Protein AF-A0A7J4DWB0-F1 (afdb_monomer_lite)

Sequence (160 aa):
MRKIEIILAVIGFSIIVLKEVSPFARELLQLANMVAGHREKSLPSTLLKEIYVRRLAEKRVEFVCLMCGNRWTVTFSMLDDRPACPRCNSRFIAPLVGVSIDAATLVKNIRSRRRSPELEKLLAMGNLVLTYGKNAVEALLVPGIGPTVAQRVLAKLSLG

pLDDT: mean 77.73, std 18.66, range [33.12, 95.81]

Structure (mmCIF, N/CA/C/O backbone):
data_AF-A0A7J4DWB0-F1
#
_entry.id   AF-A0A7J4DWB0-F1
#
loop_
_atom_site.group_PDB
_atom_site.id
_atom_site.type_symbol
_atom_site.label_atom_id
_atom_site.l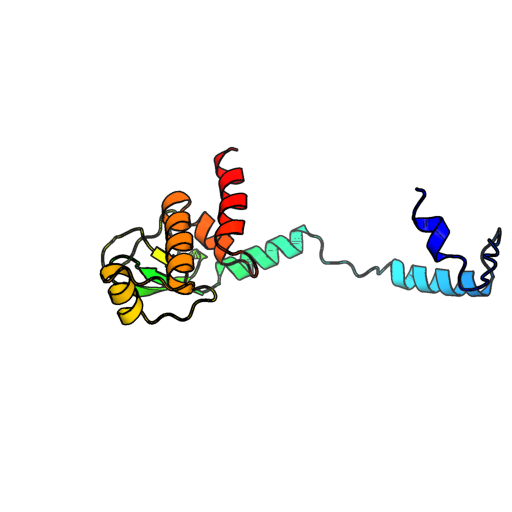abel_alt_id
_atom_site.label_comp_id
_atom_site.label_asym_id
_atom_site.label_entity_id
_atom_site.label_seq_id
_atom_site.pdbx_PDB_ins_code
_atom_site.Cartn_x
_atom_site.Cartn_y
_atom_site.Cartn_z
_atom_site.occupancy
_atom_site.B_iso_or_equiv
_atom_site.auth_seq_id
_atom_site.auth_comp_id
_atom_site.auth_asym_id
_atom_site.auth_atom_id
_atom_site.pdbx_PDB_model_num
ATOM 1 N N . MET A 1 1 ? 23.111 33.938 -19.878 1.00 44.78 1 MET A N 1
ATOM 2 C CA . MET A 1 1 ? 24.587 33.844 -19.968 1.00 44.78 1 MET A CA 1
ATOM 3 C C . MET A 1 1 ? 25.348 34.870 -19.113 1.00 44.78 1 MET A C 1
ATOM 5 O O . MET A 1 1 ? 26.484 34.597 -18.786 1.00 44.78 1 MET A O 1
ATOM 9 N N . ARG A 1 2 ? 24.748 35.980 -18.644 1.00 34.19 2 ARG A N 1
ATOM 10 C CA . ARG A 1 2 ? 25.440 37.025 -17.847 1.00 34.19 2 ARG A CA 1
ATOM 11 C C . ARG A 1 2 ? 25.756 36.718 -16.366 1.00 34.19 2 ARG A C 1
ATOM 13 O O . ARG A 1 2 ? 26.408 37.520 -15.718 1.00 34.19 2 ARG A O 1
ATOM 20 N N . LYS A 1 3 ? 25.277 35.605 -15.794 1.00 34.06 3 LYS A N 1
ATOM 21 C CA . LYS A 1 3 ? 25.473 35.298 -14.357 1.00 34.06 3 LYS A CA 1
ATOM 22 C C . LYS A 1 3 ? 26.728 34.473 -14.042 1.00 34.06 3 LYS A C 1
ATOM 24 O O . LYS A 1 3 ? 27.125 34.442 -12.886 1.00 34.06 3 LYS A O 1
ATOM 29 N N . ILE A 1 4 ? 27.339 33.815 -15.032 1.00 40.91 4 ILE A N 1
ATOM 30 C CA . ILE A 1 4 ? 28.493 32.922 -14.804 1.00 40.91 4 ILE A CA 1
ATOM 31 C C . ILE A 1 4 ? 29.812 33.710 -14.739 1.00 40.91 4 ILE A C 1
ATOM 33 O O . ILE A 1 4 ? 30.704 33.334 -13.987 1.00 40.91 4 ILE A O 1
ATOM 37 N N . GLU A 1 5 ? 29.910 34.850 -15.430 1.00 33.12 5 GLU A N 1
ATOM 38 C CA . GLU A 1 5 ? 31.124 35.686 -15.435 1.00 33.12 5 GLU A CA 1
ATOM 39 C C . GLU A 1 5 ? 31.444 36.317 -14.070 1.00 33.12 5 GLU A C 1
ATOM 41 O O . GLU A 1 5 ? 32.605 36.575 -13.777 1.00 33.12 5 GLU A O 1
ATOM 46 N N . ILE A 1 6 ? 30.449 36.518 -13.198 1.00 40.53 6 ILE A N 1
ATOM 47 C CA . ILE A 1 6 ? 30.645 37.241 -11.929 1.00 40.53 6 ILE A CA 1
ATOM 48 C C . ILE A 1 6 ? 31.347 36.372 -10.864 1.00 40.53 6 ILE A C 1
ATOM 50 O O . ILE A 1 6 ? 31.969 36.908 -9.952 1.00 40.53 6 ILE A O 1
ATOM 54 N N . ILE A 1 7 ? 31.311 35.038 -10.974 1.00 39.19 7 ILE A N 1
ATOM 55 C CA . ILE A 1 7 ? 31.856 34.145 -9.930 1.00 39.19 7 ILE A CA 1
ATOM 56 C C . ILE A 1 7 ? 33.350 33.826 -10.147 1.00 39.19 7 ILE A C 1
ATOM 58 O O . ILE A 1 7 ? 34.061 33.526 -9.192 1.00 39.19 7 ILE A O 1
ATOM 62 N N . LEU A 1 8 ? 33.869 33.951 -11.374 1.00 37.97 8 LEU A N 1
ATOM 63 C CA . LEU A 1 8 ? 35.257 33.591 -11.713 1.00 37.97 8 LEU A CA 1
ATOM 64 C C . LEU A 1 8 ? 36.311 34.651 -11.337 1.00 37.97 8 LEU A C 1
ATOM 66 O O . LEU A 1 8 ? 37.502 34.383 -11.449 1.00 37.97 8 LEU A O 1
ATOM 70 N N . ALA A 1 9 ? 35.907 35.832 -10.861 1.00 39.62 9 ALA A N 1
ATOM 71 C CA . ALA A 1 9 ? 36.827 36.937 -10.570 1.00 39.62 9 ALA A CA 1
ATOM 72 C C . ALA A 1 9 ? 37.552 36.843 -9.209 1.00 39.62 9 ALA A C 1
ATOM 74 O O . ALA A 1 9 ? 38.414 37.670 -8.928 1.00 39.62 9 ALA A O 1
ATOM 75 N N . VAL A 1 10 ? 37.217 35.873 -8.347 1.00 51.31 10 VAL A N 1
ATOM 76 C CA . VAL A 1 10 ? 37.705 35.849 -6.949 1.00 51.31 10 VAL A CA 1
ATOM 77 C C . VAL A 1 10 ? 38.989 35.026 -6.762 1.00 51.31 10 VAL A C 1
ATOM 79 O O . VAL A 1 10 ? 39.675 35.182 -5.757 1.00 51.31 10 VAL A O 1
ATOM 82 N N . ILE A 1 11 ? 39.379 34.188 -7.724 1.00 51.47 11 ILE A N 1
ATOM 83 C CA . ILE A 1 11 ? 40.608 33.388 -7.625 1.00 51.47 11 ILE A CA 1
ATOM 84 C C . ILE A 1 11 ? 41.299 33.456 -8.981 1.00 51.47 11 ILE A C 1
ATOM 86 O O . ILE A 1 11 ? 40.774 32.941 -9.962 1.00 51.47 11 ILE A O 1
ATOM 90 N N . GLY A 1 12 ? 42.445 34.137 -9.049 1.00 49.03 12 GLY A N 1
ATOM 91 C CA . GLY A 1 12 ?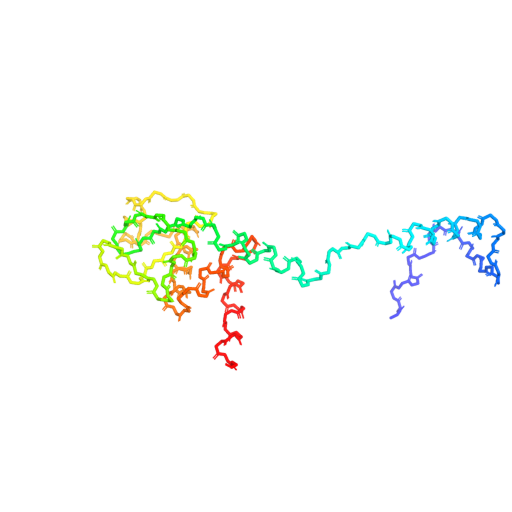 43.221 34.297 -10.277 1.00 49.03 12 GLY A CA 1
ATOM 92 C C . GLY A 1 12 ? 43.644 32.944 -10.847 1.00 49.03 12 GLY A C 1
ATOM 93 O O . GLY A 1 12 ? 44.669 32.396 -10.458 1.00 49.03 12 GLY A O 1
ATOM 94 N N . PHE A 1 13 ? 42.847 32.410 -11.767 1.00 48.28 13 PHE A N 1
ATOM 95 C CA . PHE A 1 13 ? 43.126 31.187 -12.507 1.00 48.28 13 PHE A CA 1
ATOM 96 C C . PHE A 1 13 ? 43.258 31.552 -13.983 1.00 48.28 13 PHE A C 1
ATOM 98 O O . PHE A 1 13 ? 42.292 31.994 -14.607 1.00 48.28 13 PHE A O 1
ATOM 105 N N . SER A 1 14 ? 44.447 31.368 -14.559 1.00 39.69 14 SER A N 1
ATOM 106 C CA . SER A 1 14 ? 44.592 31.365 -16.012 1.00 39.69 14 SER A CA 1
ATOM 107 C C . SER A 1 14 ? 44.322 29.947 -16.512 1.00 39.69 14 SER A C 1
ATOM 109 O O . SER A 1 14 ? 45.029 28.992 -16.194 1.00 39.69 14 SER A O 1
ATOM 111 N N . ILE A 1 15 ? 43.239 29.785 -17.268 1.00 47.62 15 ILE A N 1
ATOM 112 C CA . ILE A 1 15 ? 42.939 28.519 -17.934 1.00 47.62 15 ILE A CA 1
ATOM 113 C C . ILE A 1 15 ? 43.781 28.482 -19.207 1.00 47.62 15 ILE A C 1
ATOM 115 O O . ILE A 1 15 ? 43.498 29.192 -20.171 1.00 47.62 15 ILE A O 1
ATOM 119 N N . ILE A 1 16 ? 44.831 27.664 -19.204 1.00 49.53 16 ILE A N 1
ATOM 120 C CA . ILE A 1 16 ? 45.667 27.433 -20.382 1.00 49.53 16 ILE A CA 1
ATOM 121 C C . ILE A 1 16 ? 45.095 26.223 -21.118 1.00 49.53 16 ILE A C 1
ATOM 123 O O . ILE A 1 16 ? 45.233 25.083 -20.678 1.00 49.53 16 ILE A O 1
ATOM 127 N N . VAL A 1 17 ? 44.421 26.477 -22.238 1.00 51.56 17 VAL A N 1
ATOM 128 C CA . VAL A 1 17 ? 43.896 25.419 -23.108 1.00 51.56 17 VAL A CA 1
ATOM 129 C C . VAL A 1 17 ? 45.037 24.909 -23.985 1.00 51.56 17 VAL A C 1
ATOM 131 O O . VAL A 1 17 ? 45.494 25.597 -24.898 1.00 51.56 17 VAL A O 1
ATOM 134 N N . LEU A 1 18 ? 45.521 23.705 -23.689 1.00 51.44 18 LEU A N 1
ATOM 135 C CA . LEU A 1 18 ? 46.546 23.034 -24.486 1.00 51.44 18 LEU A CA 1
ATOM 136 C C . LEU A 1 18 ? 45.925 22.495 -25.784 1.00 51.44 18 LEU A C 1
ATOM 138 O O . LEU A 1 18 ? 44.855 21.889 -25.757 1.00 51.44 18 LEU A O 1
ATOM 142 N N . LYS A 1 19 ? 46.601 22.705 -26.922 1.00 50.16 19 LYS A N 1
ATOM 143 C CA . LYS A 1 19 ? 46.157 22.200 -28.237 1.00 50.16 19 LYS A CA 1
ATOM 144 C C . LYS A 1 19 ? 46.197 20.672 -28.336 1.00 50.16 19 LYS A C 1
ATOM 146 O O . LYS A 1 19 ? 45.425 20.104 -29.099 1.00 50.16 19 LYS A O 1
ATOM 151 N N . GLU A 1 20 ? 47.074 20.020 -27.574 1.00 53.28 20 GLU A N 1
ATOM 152 C CA . GLU A 1 20 ? 47.269 18.570 -27.594 1.00 53.28 20 GLU A CA 1
ATOM 153 C C . GLU A 1 20 ? 47.431 18.025 -26.170 1.00 53.28 20 GLU A C 1
ATOM 155 O O . GLU A 1 20 ? 47.957 18.699 -25.281 1.00 53.28 20 GLU A O 1
ATOM 160 N N . VAL A 1 21 ? 46.945 16.801 -25.947 1.00 60.81 21 VAL A N 1
ATOM 161 C CA . VAL A 1 21 ? 47.027 16.125 -24.645 1.00 60.81 21 VAL A CA 1
ATOM 162 C C . VAL A 1 21 ? 48.472 15.749 -24.326 1.00 60.81 21 VAL A C 1
ATOM 164 O O . VAL A 1 21 ? 49.190 15.233 -25.183 1.00 60.81 21 VAL A O 1
ATOM 167 N N . SER A 1 22 ? 48.907 15.990 -23.086 1.00 62.78 22 SER A N 1
ATOM 168 C CA . SER A 1 22 ? 50.271 15.654 -22.673 1.00 62.78 22 SER A CA 1
ATOM 169 C C . SER A 1 22 ? 50.508 14.138 -22.737 1.00 62.78 22 SER A C 1
ATOM 171 O O . SER A 1 22 ? 49.562 13.375 -22.532 1.00 62.78 22 SER A O 1
ATOM 173 N N . PRO A 1 23 ? 51.750 13.671 -22.965 1.00 60.59 23 PRO A N 1
ATOM 174 C CA . PRO A 1 23 ? 52.069 12.240 -22.976 1.00 60.59 23 PRO A CA 1
ATOM 175 C C . PRO A 1 23 ? 51.598 11.521 -21.702 1.00 60.59 23 PRO A C 1
ATOM 177 O O . PRO A 1 23 ? 50.997 10.458 -21.779 1.00 60.59 23 PRO A O 1
ATOM 180 N N . PHE A 1 24 ? 51.740 12.168 -20.539 1.00 67.69 24 PHE A N 1
ATOM 181 C CA . PHE A 1 24 ? 51.246 11.654 -19.258 1.00 67.69 24 PHE A CA 1
ATOM 182 C C . PHE A 1 24 ? 49.713 11.559 -19.206 1.00 67.69 24 PHE A C 1
ATOM 184 O O . PHE A 1 24 ? 49.168 10.547 -18.772 1.00 67.69 24 PHE A O 1
ATOM 191 N N . ALA A 1 25 ? 49.006 12.588 -19.691 1.00 61.03 25 ALA A N 1
ATOM 192 C CA . ALA A 1 25 ? 47.551 12.557 -19.809 1.00 61.03 25 ALA A CA 1
ATOM 193 C C . ALA A 1 25 ? 47.083 11.520 -20.839 1.00 61.03 25 ALA A C 1
ATOM 195 O O . ALA A 1 25 ? 46.004 10.964 -20.680 1.00 61.03 25 ALA A O 1
ATOM 196 N N . ARG A 1 26 ? 47.880 11.230 -21.873 1.00 64.62 26 ARG A N 1
ATOM 197 C CA . ARG A 1 26 ? 47.579 10.224 -22.898 1.00 64.62 26 ARG A CA 1
ATOM 198 C C . ARG A 1 26 ? 47.603 8.814 -22.313 1.00 64.62 26 ARG A C 1
ATOM 200 O O . ARG A 1 26 ? 46.640 8.084 -22.523 1.00 64.62 26 ARG A O 1
ATOM 207 N N . GLU A 1 27 ? 48.618 8.482 -21.518 1.00 65.56 27 GLU A N 1
ATOM 208 C CA . GLU A 1 27 ? 48.702 7.216 -20.774 1.00 65.56 27 GLU A CA 1
ATOM 209 C C . GLU A 1 27 ? 47.544 7.076 -19.770 1.00 65.56 27 GLU A C 1
ATOM 211 O O . GLU A 1 27 ? 46.861 6.052 -19.724 1.00 65.56 27 GLU A O 1
ATOM 216 N N . LEU A 1 28 ? 47.257 8.145 -19.014 1.00 65.62 28 LEU A N 1
ATOM 217 C CA . LEU A 1 28 ? 46.131 8.201 -18.074 1.00 65.62 28 LEU A CA 1
ATOM 218 C C . LEU A 1 28 ? 44.777 8.064 -18.777 1.00 65.62 28 LEU A C 1
ATOM 220 O O . LEU A 1 28 ? 43.894 7.385 -18.263 1.00 65.62 28 LEU A O 1
ATOM 224 N N . LEU A 1 29 ? 44.608 8.663 -19.958 1.00 62.97 29 LEU A N 1
ATOM 225 C CA . LEU A 1 29 ? 43.403 8.541 -20.781 1.00 62.97 29 LEU A CA 1
ATOM 226 C C . LEU A 1 29 ? 43.293 7.166 -21.445 1.00 62.97 29 LEU A C 1
ATOM 228 O O . LEU A 1 29 ? 42.182 6.689 -21.643 1.00 62.97 29 LEU A O 1
ATOM 232 N N . GLN A 1 30 ? 44.402 6.505 -21.775 1.00 59.66 30 GLN A N 1
ATOM 233 C CA . GLN A 1 30 ? 44.400 5.129 -22.280 1.00 59.66 30 GLN A CA 1
ATOM 234 C C . GLN A 1 30 ? 44.030 4.127 -21.182 1.00 59.66 30 GLN A C 1
ATOM 236 O O . GLN A 1 30 ? 43.190 3.259 -21.417 1.00 59.66 30 GLN A O 1
ATOM 241 N N . LEU A 1 31 ? 44.550 4.304 -19.964 1.00 60.28 31 LEU A N 1
ATOM 242 C CA . LEU A 1 31 ? 44.088 3.579 -18.777 1.00 60.28 31 LEU A CA 1
ATOM 243 C C . LEU A 1 31 ? 42.621 3.892 -18.483 1.00 60.28 31 LEU A C 1
ATOM 245 O O . LEU A 1 31 ? 41.828 2.980 -18.261 1.00 60.28 31 LEU A O 1
ATOM 249 N N . ALA A 1 32 ? 42.227 5.162 -18.571 1.00 58.28 32 ALA A N 1
ATOM 250 C CA . ALA A 1 32 ? 40.834 5.556 -18.458 1.00 58.28 32 ALA A CA 1
ATOM 251 C C . ALA A 1 32 ? 39.984 5.001 -19.601 1.00 58.28 32 ALA A C 1
ATOM 253 O O . ALA A 1 32 ? 38.809 4.818 -19.371 1.00 58.28 32 ALA A O 1
ATOM 254 N N . ASN A 1 33 ? 40.523 4.681 -20.782 1.00 53.28 33 ASN A N 1
ATOM 255 C CA . ASN A 1 33 ? 39.812 3.996 -21.868 1.00 53.28 33 ASN A CA 1
ATOM 256 C C . ASN A 1 33 ? 39.749 2.474 -21.659 1.00 53.28 33 ASN A C 1
ATOM 258 O O . ASN A 1 33 ? 38.751 1.867 -22.036 1.00 53.28 33 ASN A O 1
ATOM 262 N N . MET A 1 34 ? 40.734 1.853 -21.000 1.00 47.81 34 MET A N 1
ATOM 263 C CA . MET A 1 34 ? 40.613 0.480 -20.479 1.00 47.81 34 MET A CA 1
ATOM 264 C C . MET A 1 34 ? 39.532 0.398 -19.393 1.00 47.81 34 MET A C 1
ATOM 266 O O . MET A 1 34 ? 38.713 -0.520 -19.399 1.00 47.81 34 MET A O 1
ATOM 270 N N . VAL A 1 35 ? 39.478 1.398 -18.510 1.00 49.53 35 VAL A N 1
ATOM 271 C CA . VAL A 1 35 ? 38.460 1.520 -17.458 1.00 49.53 35 VAL A CA 1
ATOM 272 C C . VAL A 1 35 ? 37.128 2.040 -18.015 1.00 49.53 35 VAL A C 1
ATOM 274 O O . VAL A 1 35 ? 36.087 1.635 -17.533 1.00 49.53 35 VAL A O 1
ATOM 277 N N . ALA A 1 36 ? 37.102 2.854 -19.073 1.00 46.91 36 ALA A N 1
ATOM 278 C CA . ALA A 1 36 ? 35.877 3.372 -19.701 1.00 46.91 36 ALA A CA 1
ATOM 279 C C . ALA A 1 36 ? 35.309 2.424 -20.764 1.00 46.91 36 ALA A C 1
ATOM 281 O O . ALA A 1 36 ? 34.122 2.516 -21.076 1.00 46.91 36 ALA A O 1
ATOM 282 N N . GLY A 1 37 ? 36.101 1.475 -21.272 1.00 43.56 37 GLY A N 1
ATOM 283 C CA . GLY A 1 37 ? 35.603 0.297 -21.987 1.00 43.56 37 GLY A CA 1
ATOM 284 C C . GLY A 1 37 ? 34.793 -0.626 -21.069 1.00 43.56 37 GLY A C 1
ATOM 285 O O . GLY A 1 37 ? 33.860 -1.288 -21.518 1.00 43.56 37 GLY A O 1
ATOM 286 N N . HIS A 1 38 ? 35.085 -0.582 -19.767 1.00 43.81 38 HIS A N 1
ATOM 287 C CA . HIS A 1 38 ? 34.201 -1.002 -18.684 1.00 43.81 38 HIS A CA 1
ATOM 288 C C . HIS A 1 38 ? 33.705 0.223 -17.906 1.00 43.81 38 HIS A C 1
ATOM 290 O O . HIS A 1 38 ? 33.736 0.234 -16.676 1.00 43.81 38 HIS A O 1
ATOM 296 N N . ARG A 1 39 ? 33.184 1.257 -18.604 1.00 42.31 39 ARG A N 1
ATOM 297 C CA . ARG A 1 39 ? 32.113 2.054 -17.989 1.00 42.31 39 ARG A CA 1
ATOM 298 C C . ARG A 1 39 ? 31.167 1.009 -17.465 1.00 42.31 39 ARG A C 1
ATOM 300 O O . ARG A 1 39 ? 30.677 0.220 -18.275 1.00 42.31 39 ARG A O 1
ATOM 307 N N . GLU A 1 40 ? 31.058 0.953 -16.143 1.00 49.97 40 GLU A N 1
ATOM 308 C CA . GLU A 1 40 ? 30.194 0.058 -15.405 1.00 49.97 40 GLU A CA 1
ATOM 309 C C . GLU A 1 40 ? 28.977 -0.162 -16.284 1.00 49.97 40 GLU A C 1
ATOM 311 O O . GLU A 1 40 ? 28.255 0.797 -16.578 1.00 49.97 40 GLU A O 1
ATOM 316 N N . LYS A 1 41 ? 28.874 -1.356 -16.890 1.00 47.59 41 LYS A N 1
ATOM 317 C CA . LYS A 1 41 ? 27.712 -1.704 -17.697 1.00 47.59 41 LYS A CA 1
ATOM 318 C C . LYS A 1 41 ? 26.603 -1.748 -16.666 1.00 47.59 41 LYS A C 1
ATOM 320 O O . LYS A 1 41 ? 26.300 -2.812 -16.135 1.00 47.59 41 LYS A O 1
ATOM 325 N N . SER A 1 42 ? 26.056 -0.578 -16.328 1.00 55.00 42 SER A N 1
ATOM 326 C CA . SER A 1 42 ? 24.780 -0.432 -15.666 1.00 55.00 42 SER A CA 1
ATOM 327 C C . SER A 1 42 ? 23.911 -1.411 -16.418 1.00 55.00 42 SER A C 1
ATOM 329 O O . SER A 1 42 ? 23.833 -1.295 -17.649 1.00 55.00 42 SER A O 1
ATOM 331 N N . LEU A 1 43 ? 23.444 -2.452 -15.720 1.00 57.81 43 LEU A N 1
ATOM 332 C CA . LEU A 1 43 ? 22.771 -3.579 -16.353 1.00 57.81 43 LEU A CA 1
ATOM 333 C C . LEU A 1 43 ? 21.828 -3.023 -17.429 1.00 57.81 43 LEU A C 1
ATOM 335 O O . LEU A 1 43 ? 21.158 -2.019 -17.149 1.00 57.81 43 LEU A O 1
ATOM 339 N N . PRO A 1 44 ? 21.800 -3.601 -18.647 1.00 68.62 44 PRO A N 1
ATOM 340 C CA . PRO A 1 44 ? 20.948 -3.089 -19.711 1.00 68.62 44 PRO A CA 1
ATOM 341 C C . PRO A 1 44 ? 19.549 -2.850 -19.140 1.00 68.62 44 PRO A C 1
ATOM 343 O O . PRO A 1 44 ? 19.040 -3.671 -18.377 1.00 68.62 44 PRO A O 1
ATOM 346 N N . SER A 1 45 ? 18.965 -1.685 -19.423 1.00 67.25 45 SER A N 1
ATOM 347 C CA . SER A 1 45 ? 17.746 -1.205 -18.751 1.00 67.25 45 SER A CA 1
ATOM 348 C C . SER A 1 45 ? 16.589 -2.211 -18.811 1.00 67.25 45 SER A C 1
ATOM 350 O O . SER A 1 45 ? 15.758 -2.268 -17.905 1.00 67.25 45 SER A O 1
ATOM 352 N N . THR A 1 46 ? 16.581 -3.059 -19.838 1.00 72.31 46 THR A N 1
ATOM 353 C CA . THR A 1 46 ? 15.694 -4.215 -20.000 1.00 72.31 46 THR A CA 1
ATOM 354 C C . THR A 1 46 ? 15.861 -5.262 -18.895 1.00 72.31 46 THR A C 1
ATOM 356 O O . THR A 1 46 ? 14.869 -5.681 -18.304 1.00 72.31 46 THR A O 1
ATOM 359 N N . LEU A 1 47 ? 17.097 -5.622 -18.549 1.00 74.88 47 LEU A N 1
ATOM 360 C CA . LEU A 1 47 ? 17.418 -6.594 -17.503 1.00 74.88 47 LEU A CA 1
ATOM 361 C C . LEU A 1 47 ? 17.085 -6.052 -16.105 1.00 74.88 47 LEU A C 1
ATOM 363 O O . LEU A 1 47 ? 16.542 -6.778 -15.275 1.00 74.88 47 LEU A O 1
ATOM 367 N N . LEU A 1 48 ? 17.336 -4.761 -15.847 1.00 75.94 48 LEU A N 1
ATOM 368 C CA . LEU A 1 48 ? 16.917 -4.117 -14.591 1.00 75.94 48 LEU A CA 1
ATOM 369 C C . LEU A 1 48 ? 15.396 -4.144 -14.424 1.00 75.94 48 LEU A C 1
ATOM 371 O O . LEU A 1 48 ? 14.899 -4.450 -13.338 1.00 75.94 48 LEU A O 1
ATOM 375 N N . LYS A 1 49 ? 14.661 -3.861 -15.505 1.00 75.25 49 LYS A N 1
ATOM 376 C CA . LYS A 1 49 ? 13.199 -3.925 -15.523 1.00 75.25 49 LYS A CA 1
ATOM 377 C C . LYS A 1 49 ? 12.704 -5.343 -15.239 1.00 75.25 49 LYS A C 1
ATOM 379 O O . LYS A 1 49 ? 11.838 -5.510 -14.386 1.00 75.25 49 LYS A O 1
ATOM 384 N N . GLU A 1 50 ? 13.263 -6.357 -15.897 1.00 77.94 50 GLU A N 1
ATOM 385 C CA . GLU A 1 50 ? 12.885 -7.757 -15.663 1.00 77.94 50 GLU A CA 1
ATOM 386 C C . GLU A 1 50 ? 13.134 -8.203 -14.223 1.00 77.94 50 GLU A C 1
ATOM 388 O O . GLU A 1 50 ? 12.244 -8.777 -13.594 1.00 77.94 50 GLU A O 1
ATOM 393 N N . ILE A 1 51 ? 14.318 -7.913 -13.677 1.00 81.06 51 ILE A N 1
ATOM 394 C CA . ILE A 1 51 ? 14.650 -8.253 -12.288 1.00 81.06 51 ILE A CA 1
ATOM 395 C C . ILE A 1 51 ? 13.668 -7.569 -11.331 1.00 81.06 51 ILE A C 1
ATOM 397 O O . ILE A 1 51 ? 13.205 -8.189 -10.372 1.00 81.06 51 ILE A O 1
ATOM 401 N N . TYR A 1 52 ? 13.324 -6.307 -11.593 1.00 82.81 52 TYR A N 1
ATOM 402 C CA . TYR A 1 52 ? 12.383 -5.562 -10.765 1.00 82.81 52 TYR A CA 1
ATOM 403 C C . TYR A 1 52 ? 10.972 -6.159 -10.805 1.00 82.81 52 TYR A C 1
ATOM 405 O O . TYR A 1 52 ? 10.388 -6.403 -9.751 1.00 82.81 52 TYR A O 1
ATOM 413 N N . VAL A 1 53 ? 10.450 -6.451 -12.000 1.00 80.81 53 VAL A N 1
ATOM 414 C CA . VAL A 1 53 ? 9.118 -7.053 -12.179 1.00 80.81 53 VAL A CA 1
ATOM 415 C C . VAL A 1 53 ? 9.035 -8.407 -11.476 1.00 80.81 53 VAL A C 1
ATOM 417 O O . VAL A 1 53 ? 8.073 -8.659 -10.751 1.00 80.81 53 VAL A O 1
ATOM 420 N N . ARG A 1 54 ? 10.065 -9.254 -11.611 1.00 81.81 54 ARG A N 1
ATOM 421 C CA . ARG A 1 54 ? 10.122 -10.551 -10.916 1.00 81.81 54 ARG A CA 1
ATOM 422 C C . ARG A 1 54 ? 10.092 -10.384 -9.396 1.00 81.81 54 ARG A C 1
ATOM 424 O O . ARG A 1 54 ? 9.272 -11.004 -8.728 1.00 81.81 54 ARG A O 1
ATOM 431 N N . ARG A 1 55 ? 10.919 -9.484 -8.852 1.00 81.75 55 ARG A N 1
ATOM 432 C CA . ARG A 1 55 ? 10.938 -9.187 -7.406 1.00 81.75 55 ARG A CA 1
ATOM 433 C C . ARG A 1 55 ? 9.603 -8.642 -6.905 1.00 81.75 55 ARG A C 1
ATOM 435 O O . ARG A 1 55 ? 9.205 -8.933 -5.781 1.00 81.75 55 ARG A O 1
ATOM 442 N N . LEU A 1 56 ? 8.924 -7.833 -7.715 1.00 83.19 56 LEU A N 1
ATOM 443 C CA . LEU A 1 56 ? 7.631 -7.267 -7.353 1.00 83.19 56 LEU A CA 1
ATOM 444 C C . LEU A 1 56 ? 6.531 -8.334 -7.337 1.00 83.19 56 LEU A C 1
ATOM 446 O O . LEU A 1 56 ? 5.706 -8.326 -6.428 1.00 83.19 56 LEU A O 1
ATOM 450 N N . ALA A 1 57 ? 6.557 -9.276 -8.283 1.00 82.44 57 ALA A N 1
ATOM 451 C CA . ALA A 1 57 ? 5.601 -10.380 -8.364 1.00 82.44 57 ALA A CA 1
ATOM 452 C C . ALA A 1 57 ? 5.592 -11.257 -7.101 1.00 82.44 57 ALA A C 1
ATOM 454 O O . ALA A 1 57 ? 4.527 -11.664 -6.639 1.00 82.44 57 ALA A O 1
ATOM 455 N N . GLU A 1 58 ? 6.762 -11.502 -6.514 1.00 88.69 58 GLU A N 1
ATOM 456 C CA . GLU A 1 58 ? 6.929 -12.320 -5.303 1.00 88.69 58 GLU A CA 1
ATOM 457 C C . GLU A 1 58 ? 6.701 -11.535 -4.001 1.00 88.69 58 GLU A C 1
ATOM 459 O O . GLU A 1 58 ? 6.653 -12.111 -2.909 1.00 88.69 58 GLU A O 1
ATOM 464 N N . LYS A 1 59 ? 6.539 -10.210 -4.084 1.00 88.62 59 LYS A N 1
ATOM 465 C CA . LYS A 1 59 ? 6.395 -9.354 -2.907 1.00 88.62 59 LYS A CA 1
ATOM 466 C C . LYS A 1 59 ? 5.081 -9.655 -2.185 1.00 88.62 59 LYS A C 1
ATOM 468 O O . LYS A 1 59 ? 3.998 -9.610 -2.770 1.00 88.62 59 LYS A O 1
ATOM 473 N N . ARG A 1 60 ? 5.172 -9.910 -0.878 1.00 92.19 60 ARG A N 1
ATOM 474 C CA . ARG A 1 60 ? 4.003 -10.013 0.004 1.00 92.19 60 ARG A CA 1
ATOM 475 C C . ARG A 1 60 ? 3.523 -8.613 0.362 1.00 92.19 60 ARG A C 1
ATOM 477 O O . ARG A 1 60 ? 4.294 -7.793 0.858 1.00 92.19 60 ARG A O 1
ATOM 484 N N . VAL A 1 61 ? 2.252 -8.352 0.095 1.00 92.31 61 VAL A N 1
ATOM 485 C CA . VAL A 1 61 ? 1.600 -7.067 0.329 1.00 92.31 61 VAL A CA 1
ATOM 486 C C . VAL A 1 61 ? 0.604 -7.245 1.450 1.00 92.31 61 VAL A C 1
ATOM 488 O O . VAL A 1 61 ? -0.295 -8.082 1.364 1.00 92.31 61 VAL A O 1
ATOM 491 N N . GLU A 1 62 ? 0.769 -6.457 2.502 1.00 93.44 62 GLU A N 1
ATOM 492 C CA . GLU A 1 62 ? -0.223 -6.374 3.557 1.00 93.44 62 GLU A CA 1
ATOM 493 C C . GLU A 1 62 ? -1.280 -5.327 3.194 1.00 93.44 62 GLU A C 1
ATOM 495 O O . GLU A 1 62 ? -0.950 -4.211 2.791 1.00 93.44 62 GLU A O 1
ATOM 500 N N . PHE A 1 63 ? -2.551 -5.683 3.345 1.00 94.12 63 PHE A N 1
ATOM 501 C CA . PHE A 1 63 ? -3.691 -4.811 3.104 1.00 94.12 63 PHE A CA 1
ATOM 502 C C . PHE A 1 63 ? -4.474 -4.555 4.381 1.00 94.12 63 PHE A C 1
ATOM 504 O O . PHE A 1 63 ? -4.532 -5.394 5.281 1.00 94.12 63 PHE A O 1
ATOM 511 N N . VAL A 1 64 ? -5.161 -3.416 4.401 1.00 94.00 64 VAL A N 1
ATOM 512 C CA . VAL A 1 64 ? -6.203 -3.112 5.374 1.00 94.00 64 VAL A CA 1
ATOM 513 C C . VAL A 1 64 ? -7.494 -2.717 4.666 1.00 94.00 64 VAL A C 1
ATOM 515 O O . VAL A 1 64 ? -7.499 -1.946 3.704 1.00 94.00 64 VAL A O 1
ATOM 518 N N . CYS A 1 65 ? -8.617 -3.249 5.140 1.00 93.94 65 CYS A N 1
ATOM 519 C CA . CYS A 1 65 ? -9.934 -2.836 4.677 1.00 93.94 65 CYS A CA 1
ATOM 520 C C . CYS A 1 65 ? -10.363 -1.560 5.403 1.00 93.94 65 CYS A C 1
ATOM 522 O O . CYS A 1 65 ? -10.507 -1.559 6.626 1.00 93.94 65 CYS A O 1
ATOM 524 N N . LEU A 1 66 ? -10.658 -0.505 4.647 1.00 91.69 66 LEU A N 1
ATOM 525 C CA . LEU A 1 66 ? -11.092 0.783 5.194 1.00 91.69 66 LEU A CA 1
ATOM 526 C C . LEU A 1 66 ? -12.555 0.757 5.677 1.00 91.69 66 LEU A C 1
ATOM 528 O O . LEU A 1 66 ? -12.981 1.655 6.395 1.00 91.69 66 LEU A O 1
ATOM 532 N N . MET A 1 67 ? -13.313 -0.293 5.335 1.00 90.56 67 MET A N 1
ATOM 533 C CA . MET A 1 67 ? -14.704 -0.473 5.772 1.00 90.56 67 MET A CA 1
ATOM 534 C C . MET A 1 67 ? -14.841 -1.294 7.058 1.00 90.56 67 MET A C 1
ATOM 536 O O . MET A 1 67 ? -15.563 -0.895 7.969 1.00 90.56 67 MET A O 1
ATOM 540 N N . CYS A 1 68 ? -14.185 -2.458 7.133 1.00 90.12 68 CYS A N 1
ATOM 541 C CA . CYS A 1 68 ? -14.335 -3.390 8.260 1.00 90.12 68 CYS A CA 1
ATOM 542 C C . CYS A 1 68 ? -13.078 -3.546 9.127 1.00 90.12 68 CYS A C 1
ATOM 544 O O . CYS A 1 68 ? -13.134 -4.229 10.148 1.00 90.12 68 CYS A O 1
ATOM 546 N N . GLY A 1 69 ? -11.948 -2.952 8.730 1.00 89.88 69 GLY A N 1
ATOM 547 C CA . GLY A 1 69 ? -10.680 -3.042 9.458 1.00 89.88 69 GLY A CA 1
ATOM 548 C C . GLY A 1 69 ? -9.951 -4.376 9.326 1.00 89.88 69 GLY A C 1
ATOM 549 O O . GLY A 1 69 ? -8.959 -4.586 10.008 1.00 89.88 69 GLY A O 1
ATOM 550 N N . ASN A 1 70 ? -10.410 -5.304 8.482 1.00 92.88 70 ASN A N 1
ATOM 551 C CA . ASN A 1 70 ? -9.702 -6.570 8.299 1.00 92.88 70 ASN A CA 1
ATOM 552 C C . ASN A 1 70 ? -8.299 -6.343 7.719 1.00 92.88 70 ASN A C 1
ATOM 554 O O . ASN A 1 70 ? -8.169 -5.585 6.755 1.00 92.88 70 ASN A O 1
ATOM 558 N N . ARG A 1 71 ? -7.292 -7.038 8.258 1.00 93.38 71 ARG A N 1
ATOM 559 C CA . ARG A 1 71 ? -5.928 -7.088 7.715 1.00 93.38 71 ARG A CA 1
ATOM 560 C C . ARG A 1 71 ? -5.653 -8.461 7.132 1.00 93.38 71 ARG A C 1
ATOM 562 O O . ARG A 1 71 ? -6.078 -9.466 7.698 1.00 93.38 71 ARG A O 1
ATOM 569 N N . TRP A 1 72 ? -4.982 -8.499 5.993 1.00 94.31 72 TRP A N 1
ATOM 570 C CA . TRP A 1 72 ? -4.549 -9.748 5.377 1.00 94.31 72 TRP A CA 1
ATOM 571 C C . TRP A 1 72 ? -3.350 -9.495 4.471 1.00 94.31 72 TRP A C 1
ATOM 573 O O . TRP A 1 72 ? -3.140 -8.378 3.997 1.00 94.31 72 TRP A O 1
ATOM 583 N N . THR A 1 73 ? -2.579 -10.547 4.222 1.00 94.12 73 THR A N 1
ATOM 584 C CA . THR A 1 73 ? -1.366 -10.482 3.407 1.00 94.12 73 THR A CA 1
ATOM 585 C C . THR A 1 73 ? -1.517 -11.389 2.201 1.00 94.12 73 THR A C 1
ATOM 587 O O . THR A 1 73 ? -1.849 -12.564 2.352 1.00 94.12 73 THR A O 1
ATOM 590 N N . VAL A 1 74 ? -1.242 -10.8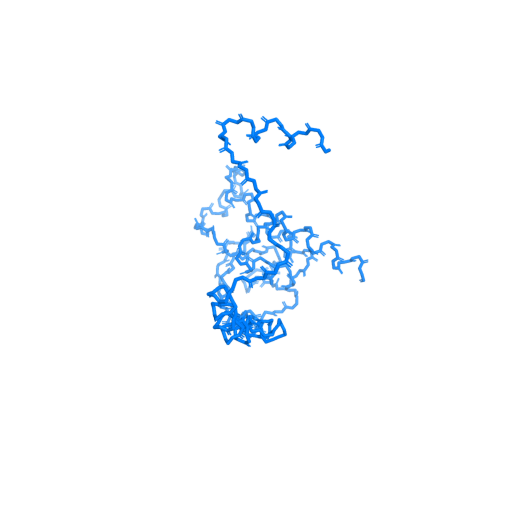60 1.011 1.00 93.94 74 VAL A N 1
ATOM 591 C CA . VAL A 1 74 ? -1.330 -11.594 -0.261 1.00 93.94 74 VAL A CA 1
ATOM 592 C C . VAL A 1 74 ? -0.057 -11.357 -1.059 1.00 93.94 74 VAL A C 1
ATOM 594 O O . VAL A 1 74 ? 0.513 -10.267 -1.027 1.00 93.94 74 VAL A O 1
ATOM 597 N N . THR A 1 75 ? 0.419 -12.379 -1.759 1.00 93.81 75 THR A N 1
ATOM 598 C CA . THR A 1 75 ? 1.508 -12.226 -2.729 1.00 93.81 75 THR A CA 1
ATOM 599 C C . THR A 1 75 ? 0.993 -11.444 -3.933 1.00 93.81 75 THR A C 1
ATOM 601 O O . THR A 1 75 ? -0.058 -11.788 -4.467 1.00 93.81 75 THR A O 1
ATOM 604 N N . PHE A 1 76 ? 1.703 -10.404 -4.375 1.00 91.12 76 PHE A N 1
ATOM 605 C CA . PHE A 1 76 ? 1.229 -9.514 -5.443 1.00 91.12 76 PHE A CA 1
ATOM 606 C C . PHE A 1 76 ? 0.823 -10.262 -6.728 1.00 91.12 76 PHE A C 1
ATOM 608 O O . PHE A 1 76 ? -0.180 -9.912 -7.353 1.00 91.12 76 PHE A O 1
ATOM 615 N N . SER A 1 77 ? 1.537 -11.333 -7.090 1.00 89.44 77 SER A N 1
ATOM 616 C CA . SER A 1 77 ? 1.194 -12.193 -8.232 1.00 89.44 77 SER A CA 1
ATOM 617 C C . SER A 1 77 ? -0.200 -12.830 -8.146 1.00 89.44 77 SER A C 1
ATOM 619 O O . SER A 1 77 ? -0.850 -12.982 -9.176 1.00 89.44 77 SER A O 1
ATOM 621 N N . MET A 1 78 ? -0.678 -13.143 -6.939 1.00 90.25 78 MET A N 1
ATOM 622 C CA . MET A 1 78 ? -1.984 -13.765 -6.673 1.00 90.25 78 MET A CA 1
ATOM 623 C C . MET A 1 78 ? -3.125 -12.747 -6.550 1.00 90.25 78 MET A C 1
ATOM 625 O O . MET A 1 78 ? -4.261 -13.126 -6.287 1.00 90.25 78 MET A O 1
ATOM 629 N N . LEU A 1 79 ? -2.830 -11.451 -6.668 1.00 92.12 79 LEU A N 1
ATOM 630 C CA . LEU A 1 79 ? -3.831 -10.405 -6.534 1.00 92.12 79 LEU A CA 1
ATOM 631 C C . LEU A 1 79 ? -4.687 -10.314 -7.804 1.00 92.12 79 LEU A C 1
ATOM 633 O O . LEU A 1 79 ? -4.142 -10.191 -8.904 1.00 92.12 79 LEU A O 1
ATOM 637 N N . ASP A 1 80 ? -6.008 -10.307 -7.641 1.00 92.38 80 ASP A N 1
ATOM 638 C CA . ASP A 1 80 ? -6.953 -10.048 -8.731 1.00 92.38 80 ASP A CA 1
ATOM 639 C C . ASP A 1 80 ? -6.817 -8.618 -9.273 1.00 92.38 80 ASP A C 1
ATOM 641 O O . ASP A 1 80 ? -6.392 -7.706 -8.558 1.00 92.38 80 ASP A O 1
ATOM 645 N N . ASP A 1 81 ? -7.262 -8.384 -10.512 1.00 91.81 81 ASP A N 1
ATOM 646 C CA . ASP A 1 81 ? -7.256 -7.049 -11.134 1.00 91.81 81 ASP A CA 1
ATOM 647 C C . ASP A 1 81 ? -8.069 -6.021 -10.337 1.00 91.81 81 ASP A C 1
ATOM 649 O O . ASP A 1 81 ? -7.735 -4.834 -10.291 1.00 91.81 81 ASP A O 1
ATOM 653 N N . ARG A 1 82 ? -9.136 -6.478 -9.674 1.00 93.00 82 ARG A N 1
ATOM 654 C CA . ARG A 1 82 ? -9.983 -5.674 -8.784 1.00 93.00 82 ARG A CA 1
ATOM 655 C C . ARG A 1 82 ? -10.052 -6.325 -7.405 1.00 93.00 82 ARG A C 1
ATOM 657 O O . ARG A 1 82 ? -11.047 -6.988 -7.103 1.00 93.00 82 ARG A O 1
ATOM 664 N N . PRO A 1 83 ? -9.024 -6.133 -6.566 1.00 93.25 83 PRO A N 1
ATOM 665 C CA . PRO A 1 83 ? -8.935 -6.821 -5.291 1.00 93.25 83 PRO A CA 1
ATOM 666 C C . PRO A 1 83 ? -10.046 -6.377 -4.334 1.00 93.25 83 PRO A C 1
ATOM 668 O O . PRO A 1 83 ? -10.432 -5.205 -4.285 1.00 93.25 83 PRO A O 1
ATOM 671 N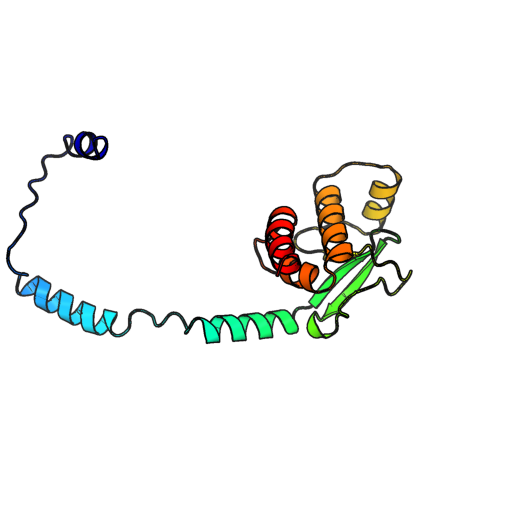 N . ALA A 1 84 ? -10.555 -7.327 -3.554 1.00 94.88 84 ALA A N 1
ATOM 672 C CA . ALA A 1 84 ? -11.606 -7.103 -2.569 1.00 94.88 84 ALA A CA 1
ATOM 673 C C . ALA A 1 84 ? -11.205 -7.665 -1.202 1.00 94.88 84 ALA A C 1
ATOM 675 O O . ALA A 1 84 ? -10.343 -8.535 -1.078 1.00 94.88 84 ALA A O 1
ATOM 676 N N . CYS A 1 85 ? -11.833 -7.149 -0.148 1.00 95.12 85 CYS A N 1
ATOM 677 C CA . CYS A 1 85 ? -11.623 -7.648 1.199 1.00 95.12 85 CYS A CA 1
ATOM 678 C C . CYS A 1 85 ? -12.192 -9.072 1.341 1.00 95.12 85 CYS A C 1
ATOM 680 O O . CYS A 1 85 ? -13.395 -9.244 1.140 1.00 95.12 85 CYS A O 1
ATOM 682 N N . PRO A 1 86 ? -11.409 -10.061 1.811 1.00 94.19 86 PRO A N 1
ATOM 683 C CA . PRO A 1 86 ? -11.886 -11.438 1.972 1.00 94.19 86 PRO A CA 1
ATOM 684 C C . PRO A 1 86 ? -12.949 -11.592 3.072 1.00 94.19 86 PRO A C 1
ATOM 686 O O . PRO A 1 86 ? -13.631 -12.606 3.132 1.00 94.19 86 PRO A O 1
ATOM 689 N N . ARG A 1 87 ? -13.101 -10.593 3.956 1.00 94.12 87 ARG A N 1
ATOM 690 C CA . ARG A 1 87 ? -14.050 -10.629 5.080 1.00 94.12 87 ARG A CA 1
ATOM 691 C C . ARG A 1 87 ? -15.409 -10.005 4.760 1.00 94.12 87 ARG A C 1
ATOM 693 O O . ARG A 1 87 ? -16.424 -10.517 5.209 1.00 94.12 87 ARG A O 1
ATOM 700 N N . CYS A 1 88 ? -15.440 -8.868 4.060 1.00 94.00 88 CYS A N 1
ATOM 701 C CA . CYS A 1 88 ? -16.680 -8.114 3.807 1.00 94.00 88 CYS A CA 1
ATOM 702 C C . CYS A 1 88 ? -16.941 -7.806 2.329 1.00 94.00 88 CYS A C 1
ATOM 704 O O . CYS A 1 88 ? -17.882 -7.080 2.018 1.00 94.00 88 CYS A O 1
ATOM 706 N N . ASN A 1 89 ? -16.087 -8.295 1.429 1.00 93.69 89 ASN A N 1
ATOM 707 C CA . ASN A 1 89 ? -16.170 -8.088 -0.016 1.00 93.69 89 ASN A CA 1
ATOM 708 C C . ASN A 1 89 ? -16.116 -6.616 -0.486 1.00 93.69 89 ASN A C 1
ATOM 710 O O . ASN A 1 89 ? -16.369 -6.310 -1.650 1.00 93.69 89 ASN A O 1
ATOM 714 N N . SER A 1 90 ? -15.762 -5.676 0.397 1.00 94.00 90 SER A N 1
ATOM 715 C CA . SER A 1 90 ? -15.538 -4.283 0.006 1.00 94.00 90 SER A CA 1
ATOM 716 C C . SER A 1 90 ? -14.247 -4.142 -0.797 1.00 94.00 90 SER A C 1
ATOM 718 O O . SER A 1 90 ? -13.216 -4.703 -0.426 1.00 94.00 90 SER A O 1
ATOM 720 N N . ARG A 1 91 ? -14.288 -3.326 -1.854 1.00 94.19 91 ARG A N 1
ATOM 721 C CA . ARG A 1 91 ? -13.116 -2.934 -2.656 1.00 94.19 91 ARG A CA 1
ATOM 722 C C . ARG A 1 91 ? -12.376 -1.722 -2.093 1.00 94.19 91 ARG A C 1
ATOM 724 O O . ARG A 1 91 ? -11.332 -1.348 -2.614 1.00 94.19 91 ARG A O 1
ATOM 731 N N . PHE A 1 92 ? -12.893 -1.105 -1.029 1.00 95.00 92 PHE A N 1
ATOM 732 C CA . PHE A 1 92 ? -12.231 0.030 -0.395 1.00 95.00 92 PHE A CA 1
ATOM 733 C C . PHE A 1 92 ? -11.147 -0.463 0.567 1.00 95.00 92 PHE A C 1
ATOM 735 O O . PHE A 1 92 ? -11.348 -0.619 1.778 1.00 95.00 92 PHE A O 1
ATOM 742 N N . ILE A 1 93 ? -10.008 -0.799 -0.027 1.00 94.94 93 ILE A N 1
ATOM 743 C CA . ILE A 1 93 ? -8.865 -1.437 0.619 1.00 94.94 93 ILE A CA 1
ATOM 744 C C . ILE A 1 93 ? -7.606 -0.633 0.298 1.00 94.94 93 ILE A C 1
ATOM 746 O O . ILE A 1 93 ? -7.492 -0.078 -0.792 1.00 94.94 93 ILE A O 1
ATOM 750 N N . ALA A 1 94 ? -6.661 -0.574 1.229 1.00 94.50 94 ALA A N 1
ATOM 751 C CA . ALA A 1 94 ? -5.397 0.129 1.036 1.00 94.50 94 ALA A CA 1
ATOM 752 C C . ALA A 1 94 ? -4.218 -0.785 1.398 1.00 94.50 94 ALA A C 1
ATOM 754 O O . ALA A 1 94 ? -4.309 -1.514 2.391 1.00 94.50 94 ALA A O 1
ATOM 755 N N . PRO A 1 95 ? -3.117 -0.769 0.626 1.00 94.00 95 PRO A N 1
ATOM 756 C CA . PRO A 1 95 ? -1.904 -1.474 1.009 1.00 94.00 95 PRO A CA 1
ATOM 757 C C . PRO A 1 95 ? -1.208 -0.726 2.160 1.00 94.00 95 PRO A C 1
ATOM 759 O O . PRO A 1 95 ? -1.093 0.498 2.136 1.00 94.00 95 PRO A O 1
ATOM 762 N N . LEU A 1 96 ? -0.729 -1.447 3.173 1.00 91.50 96 LEU A N 1
ATOM 763 C CA . LEU A 1 96 ? -0.035 -0.903 4.348 1.00 91.50 96 LEU A CA 1
ATOM 764 C C . LEU A 1 96 ? 1.458 -0.660 4.054 1.00 91.50 96 LEU A C 1
ATOM 766 O O . LEU A 1 96 ? 2.348 -1.185 4.719 1.00 91.50 96 LEU A O 1
ATOM 770 N N . VAL A 1 97 ? 1.756 0.129 3.019 1.00 84.38 97 VAL A N 1
ATOM 771 C CA . VAL A 1 97 ? 3.140 0.464 2.641 1.00 84.38 97 VAL A CA 1
ATOM 772 C C . VAL A 1 97 ? 3.576 1.731 3.371 1.00 84.38 97 VAL A C 1
ATOM 774 O O . VAL A 1 97 ? 3.051 2.810 3.111 1.00 84.38 97 VAL A O 1
ATOM 777 N N . GLY A 1 98 ? 4.551 1.611 4.278 1.00 75.25 98 GLY A N 1
ATOM 778 C CA . GLY A 1 98 ? 5.125 2.762 4.987 1.00 75.25 98 GLY A CA 1
ATOM 779 C C . GLY A 1 98 ? 4.172 3.433 5.984 1.00 75.25 98 GLY A C 1
ATOM 780 O O . GLY A 1 98 ? 4.371 4.598 6.321 1.00 75.25 98 GLY A O 1
ATOM 781 N N . VAL A 1 99 ? 3.137 2.717 6.436 1.00 79.38 99 VAL A N 1
ATOM 782 C CA . VAL A 1 99 ? 2.181 3.185 7.447 1.00 79.38 99 VAL A CA 1
ATOM 783 C C . VAL A 1 99 ? 2.006 2.107 8.509 1.00 79.38 99 VAL A C 1
ATOM 785 O O . VAL A 1 99 ? 1.648 0.975 8.193 1.00 79.38 99 VAL A O 1
ATOM 788 N N . SER A 1 100 ? 2.219 2.470 9.772 1.00 77.19 100 SER A N 1
ATOM 789 C CA . SER A 1 100 ? 1.941 1.613 10.923 1.00 77.19 100 SER A CA 1
ATOM 790 C C . SER A 1 100 ? 0.689 2.115 11.632 1.00 77.19 100 SER A C 1
ATOM 792 O O . SER A 1 100 ? 0.770 2.956 12.523 1.00 77.19 100 SER A O 1
ATOM 794 N N . ILE A 1 101 ? -0.477 1.612 11.232 1.00 78.06 101 ILE A N 1
ATOM 795 C CA . ILE A 1 101 ? -1.723 1.870 11.956 1.00 78.06 101 ILE A CA 1
ATOM 796 C C . ILE A 1 101 ? -2.319 0.552 12.426 1.00 78.06 101 ILE A C 1
ATOM 798 O O . ILE A 1 101 ? -2.341 -0.439 11.692 1.00 78.06 101 ILE A O 1
ATOM 802 N N . ASP A 1 102 ? -2.806 0.536 13.660 1.00 82.25 102 ASP A N 1
ATOM 803 C CA . ASP A 1 102 ? -3.584 -0.591 14.139 1.00 82.25 102 ASP A CA 1
ATOM 804 C C . ASP A 1 102 ? -4.990 -0.564 13.504 1.00 82.25 102 ASP A C 1
ATOM 806 O O . ASP A 1 102 ? -5.616 0.480 13.305 1.00 82.25 102 ASP A O 1
ATOM 810 N N . ALA A 1 103 ? -5.487 -1.744 13.142 1.00 76.00 103 ALA A N 1
ATOM 811 C CA . ALA A 1 103 ? -6.765 -1.913 12.466 1.00 76.00 103 ALA A CA 1
ATOM 812 C C . ALA A 1 103 ? -7.942 -1.423 13.319 1.00 76.00 103 ALA A C 1
ATOM 814 O O . ALA A 1 103 ? -8.881 -0.807 12.801 1.00 76.00 103 ALA A O 1
ATOM 815 N N . ALA A 1 104 ? -7.899 -1.680 14.630 1.00 74.12 104 ALA A N 1
ATOM 816 C CA . ALA A 1 104 ? -8.975 -1.285 15.530 1.00 74.12 104 ALA A CA 1
ATOM 817 C C . ALA A 1 104 ? -9.023 0.240 15.701 1.00 74.12 104 ALA A C 1
ATOM 819 O O . ALA A 1 104 ? -10.106 0.837 15.703 1.00 74.12 104 ALA A O 1
ATOM 820 N N . THR A 1 105 ? -7.861 0.886 15.791 1.00 80.19 105 THR A N 1
ATOM 821 C CA . THR A 1 105 ? -7.751 2.353 15.809 1.00 80.19 105 THR A CA 1
ATOM 822 C C . THR A 1 105 ? -8.133 2.981 14.473 1.00 80.19 105 THR A C 1
ATOM 824 O O . THR A 1 105 ? -8.840 3.988 14.476 1.00 80.19 105 THR A O 1
ATOM 827 N N . LEU A 1 106 ? -7.772 2.375 13.340 1.00 83.38 106 LEU A N 1
ATOM 828 C CA . LEU A 1 106 ? -8.146 2.858 12.008 1.00 83.38 106 LEU A CA 1
ATOM 829 C C . LEU A 1 106 ? -9.668 2.982 11.850 1.00 83.38 106 LEU A C 1
ATOM 831 O O . LEU A 1 106 ? -10.168 4.059 11.525 1.00 83.38 106 LEU A O 1
ATOM 835 N N . VAL A 1 107 ? -10.419 1.911 12.130 1.00 80.31 107 VAL A N 1
ATOM 836 C CA . VAL A 1 107 ? -11.888 1.918 11.990 1.00 80.31 107 VAL A CA 1
ATOM 837 C C . VAL A 1 107 ? -12.526 2.932 12.939 1.00 80.31 107 VAL A C 1
ATOM 839 O O . VAL A 1 107 ? -13.452 3.648 12.552 1.00 80.31 107 VAL A O 1
ATOM 842 N N . LYS A 1 108 ? -12.019 3.034 14.174 1.00 81.19 108 LYS A N 1
ATOM 843 C CA . LYS A 1 108 ? -12.478 4.044 15.138 1.00 81.19 108 LYS A CA 1
ATOM 844 C C . LYS A 1 108 ? -12.213 5.463 14.634 1.00 81.19 108 LYS A C 1
ATOM 846 O O . LYS A 1 108 ? -13.111 6.298 14.719 1.00 81.19 108 LYS A O 1
ATOM 851 N N . ASN A 1 109 ? -11.032 5.738 14.086 1.00 83.69 109 ASN A N 1
ATOM 852 C CA . ASN A 1 109 ? -10.661 7.059 13.572 1.00 83.69 109 ASN A CA 1
ATOM 853 C C . ASN A 1 109 ? -11.506 7.452 12.354 1.00 83.69 109 ASN A C 1
ATOM 855 O O . ASN A 1 109 ? -12.004 8.576 12.304 1.00 83.69 109 ASN A O 1
ATOM 859 N N . ILE A 1 110 ? -11.761 6.509 11.439 1.00 82.06 110 ILE A N 1
ATOM 860 C CA . ILE A 1 110 ? -12.664 6.708 10.294 1.00 82.06 110 ILE A CA 1
ATOM 861 C C . ILE A 1 110 ? -14.077 7.059 10.779 1.00 82.06 110 ILE A C 1
ATOM 863 O O . ILE A 1 110 ? -14.645 8.065 10.355 1.00 82.06 110 ILE A O 1
ATOM 867 N N . ARG A 1 111 ? -14.636 6.274 11.710 1.00 83.00 111 ARG A N 1
ATOM 868 C CA . ARG A 1 111 ? -15.995 6.499 12.239 1.00 83.00 111 ARG A CA 1
ATOM 869 C C . ARG A 1 111 ? -16.122 7.803 13.021 1.00 83.00 111 ARG A C 1
ATOM 871 O O . ARG A 1 111 ? -17.118 8.503 12.881 1.00 83.00 111 ARG A O 1
ATOM 878 N N . SER A 1 112 ? -15.114 8.136 13.822 1.00 83.88 112 SER A N 1
ATOM 879 C CA . SER A 1 112 ? -15.071 9.370 14.619 1.00 83.88 112 SER A CA 1
ATOM 880 C C . SER A 1 112 ? -14.624 10.601 13.824 1.00 83.88 112 SER A C 1
ATOM 882 O O . SER A 1 112 ? -14.490 11.673 14.408 1.00 83.88 112 SER A O 1
ATOM 884 N N . ARG A 1 113 ? -14.384 10.466 12.508 1.00 81.38 113 ARG A N 1
ATOM 885 C CA . ARG A 1 113 ? -13.866 11.527 11.624 1.00 81.38 113 ARG A CA 1
ATOM 886 C C . ARG A 1 113 ? -12.603 12.208 12.168 1.00 81.38 113 ARG A C 1
ATOM 888 O O . ARG A 1 113 ? -12.339 13.373 11.866 1.00 81.38 113 ARG A O 1
ATOM 895 N N . ARG A 1 114 ? -11.805 11.489 12.963 1.00 83.88 114 ARG A N 1
ATOM 896 C CA . ARG A 1 114 ? -10.515 11.984 13.448 1.00 83.88 114 ARG A CA 1
ATOM 897 C C . ARG A 1 114 ? -9.550 12.043 12.280 1.00 83.88 114 ARG A C 1
ATOM 899 O O . ARG A 1 114 ? -9.295 11.029 11.640 1.00 83.88 114 ARG A O 1
ATOM 906 N N . ARG A 1 115 ? -8.991 13.221 12.024 1.00 81.62 115 ARG A N 1
ATOM 907 C CA . ARG A 1 115 ? -7.940 13.394 11.024 1.00 81.62 115 ARG A CA 1
ATOM 908 C C . ARG A 1 115 ? -6.591 13.037 11.624 1.00 81.62 115 ARG A C 1
ATOM 910 O O . ARG A 1 115 ? -6.184 13.615 12.627 1.00 81.62 115 ARG A O 1
ATOM 917 N N . SER A 1 116 ? -5.895 12.111 10.978 1.00 87.19 116 SER A N 1
ATOM 918 C CA . SER A 1 116 ? -4.454 11.946 11.130 1.00 87.19 116 SER A CA 1
ATOM 919 C C . SER A 1 116 ? -3.807 11.952 9.742 1.00 87.19 116 SER A C 1
ATOM 921 O O . SER A 1 116 ? -4.436 11.491 8.782 1.00 87.19 116 SER A O 1
ATOM 923 N N . PRO A 1 117 ? -2.560 12.437 9.607 1.00 86.94 117 PRO A N 1
ATOM 924 C CA . PRO A 1 117 ? -1.851 12.422 8.326 1.00 86.94 117 PRO A CA 1
ATOM 925 C C . PRO A 1 117 ? -1.739 11.011 7.728 1.00 86.94 117 PRO A C 1
ATOM 927 O O . PRO A 1 117 ? -1.788 10.827 6.516 1.00 86.94 117 PRO A O 1
ATOM 930 N N . GLU A 1 118 ? -1.605 9.998 8.583 1.00 87.62 118 GLU A N 1
ATOM 931 C CA . GLU A 1 118 ? -1.551 8.584 8.196 1.00 87.62 118 GLU A CA 1
ATOM 932 C C . GLU A 1 118 ? -2.894 8.077 7.676 1.00 87.62 118 GLU A C 1
ATOM 934 O O . GLU A 1 118 ? -2.938 7.367 6.671 1.00 87.62 118 GLU A O 1
ATOM 939 N N . LEU A 1 119 ? -3.995 8.474 8.323 1.00 89.25 119 LEU A N 1
ATOM 940 C CA . LEU A 1 119 ? -5.331 8.115 7.870 1.00 89.25 119 LEU A CA 1
ATOM 941 C C . LEU A 1 119 ? -5.628 8.743 6.508 1.00 89.25 119 LEU A C 1
ATOM 943 O O . LEU A 1 119 ? -6.128 8.058 5.621 1.00 89.25 119 LEU A O 1
ATOM 947 N N . GLU A 1 120 ? -5.304 10.022 6.319 1.00 90.75 120 GLU A N 1
ATOM 948 C CA . GLU A 1 120 ? -5.512 10.697 5.034 1.00 90.75 120 GLU A CA 1
ATOM 949 C C . GLU A 1 120 ? -4.696 10.042 3.913 1.00 90.75 120 GLU A C 1
ATOM 951 O O . GLU A 1 120 ? -5.223 9.820 2.821 1.00 90.75 120 GLU A O 1
ATOM 956 N N . LYS A 1 121 ? -3.449 9.637 4.196 1.00 91.44 121 LYS A N 1
ATOM 957 C CA . LYS A 1 121 ? -2.636 8.847 3.259 1.00 91.44 121 LYS A CA 1
ATOM 958 C C . LYS A 1 121 ? -3.301 7.517 2.907 1.00 91.44 121 LYS A C 1
ATOM 960 O O . LYS A 1 121 ? -3.409 7.204 1.723 1.00 91.44 121 LYS A O 1
ATOM 965 N N . LEU A 1 122 ? -3.781 6.759 3.895 1.00 92.12 122 LEU A N 1
ATOM 966 C CA . LEU A 1 122 ? -4.449 5.474 3.657 1.00 92.12 122 LEU A CA 1
ATOM 967 C C . LEU A 1 122 ? -5.747 5.622 2.864 1.00 92.12 122 LEU A C 1
ATOM 969 O O . LEU A 1 122 ? -5.995 4.833 1.955 1.00 92.12 122 LEU A O 1
ATOM 973 N N . LEU A 1 123 ? -6.551 6.643 3.164 1.00 92.81 123 LEU A N 1
ATOM 974 C CA . LEU A 1 123 ? -7.764 6.948 2.406 1.00 92.81 123 LEU A CA 1
ATOM 975 C C . LEU A 1 123 ? -7.429 7.310 0.952 1.00 92.81 123 LEU A C 1
ATOM 977 O O . LEU A 1 123 ? -8.077 6.813 0.031 1.00 92.81 123 LEU A O 1
ATOM 981 N N . ALA A 1 124 ? -6.386 8.116 0.728 1.00 94.12 124 ALA A N 1
ATOM 982 C CA . ALA A 1 124 ? -5.925 8.459 -0.615 1.00 94.12 124 ALA A CA 1
ATOM 983 C C . ALA A 1 124 ? -5.434 7.222 -1.387 1.00 94.12 124 ALA A C 1
ATOM 985 O O . ALA A 1 124 ? -5.812 7.029 -2.541 1.00 94.12 124 ALA A O 1
ATOM 986 N N . MET A 1 125 ? -4.653 6.351 -0.744 1.00 94.88 125 MET A N 1
ATOM 987 C CA . MET A 1 125 ? -4.211 5.079 -1.329 1.00 94.88 125 MET A CA 1
ATOM 988 C C . MET A 1 125 ? -5.401 4.169 -1.656 1.00 94.88 125 MET A C 1
ATOM 990 O O . MET A 1 125 ? -5.461 3.612 -2.750 1.00 94.88 125 MET A O 1
ATOM 994 N N . GLY A 1 126 ? -6.380 4.068 -0.754 1.00 94.94 126 GLY A N 1
ATOM 995 C CA . GLY A 1 126 ? -7.591 3.280 -0.973 1.00 94.94 126 GLY A CA 1
ATOM 996 C C . GLY A 1 126 ? -8.434 3.776 -2.147 1.00 94.94 126 GLY A C 1
ATOM 997 O O . GLY A 1 126 ? -8.941 2.967 -2.919 1.00 94.94 126 GLY A O 1
ATOM 998 N N . ASN A 1 127 ? -8.530 5.094 -2.346 1.00 95.81 127 ASN A N 1
ATOM 999 C CA . ASN A 1 127 ? -9.220 5.674 -3.505 1.00 95.81 127 ASN A CA 1
ATOM 1000 C C . ASN A 1 127 ? -8.529 5.328 -4.833 1.00 95.81 127 ASN A C 1
ATOM 1002 O O . ASN A 1 127 ? -9.201 5.105 -5.844 1.00 95.81 127 ASN A O 1
ATOM 1006 N N . LEU A 1 128 ? -7.194 5.244 -4.837 1.00 95.50 128 LEU A N 1
ATOM 1007 C CA . LEU A 1 128 ? -6.445 4.811 -6.017 1.00 95.50 128 LEU A CA 1
ATOM 1008 C C . LEU A 1 128 ? -6.712 3.343 -6.331 1.00 95.50 128 LEU A C 1
ATOM 1010 O O . LEU A 1 128 ? -6.970 3.021 -7.487 1.00 95.50 128 LEU A O 1
ATOM 1014 N N . VAL A 1 129 ? -6.709 2.470 -5.321 1.00 95.75 129 VAL A N 1
ATOM 1015 C CA . VAL A 1 129 ? -7.041 1.047 -5.506 1.00 95.75 129 VAL A CA 1
ATOM 1016 C C . VAL A 1 129 ? -8.482 0.875 -5.982 1.00 95.75 129 VAL A C 1
ATOM 1018 O O . VAL A 1 129 ? -8.741 0.055 -6.857 1.00 95.75 129 VAL A O 1
ATOM 1021 N N . LEU A 1 130 ? -9.414 1.688 -5.484 1.00 94.56 130 LEU A N 1
ATOM 1022 C CA . LEU A 1 130 ? -10.807 1.650 -5.925 1.00 94.56 130 LEU A CA 1
ATOM 1023 C C . LEU A 1 130 ? -10.961 2.020 -7.412 1.00 94.56 130 LEU A C 1
ATOM 1025 O O . LEU A 1 130 ? -11.779 1.424 -8.107 1.00 94.56 130 LEU A O 1
ATOM 1029 N N . THR A 1 131 ? -10.165 2.983 -7.891 1.00 94.06 131 THR A N 1
ATOM 1030 C CA . THR A 1 131 ? -10.223 3.491 -9.273 1.00 94.06 131 THR A CA 1
ATOM 1031 C C . THR A 1 131 ? -9.438 2.620 -10.258 1.00 94.06 131 THR A C 1
ATOM 1033 O O . THR A 1 131 ? -9.954 2.266 -11.313 1.00 94.06 131 THR A O 1
ATOM 1036 N N . TYR A 1 132 ? -8.193 2.273 -9.923 1.00 94.06 132 TYR A N 1
ATOM 1037 C CA . TYR A 1 132 ? -7.242 1.629 -10.841 1.00 94.06 132 TYR A CA 1
ATOM 1038 C C . TYR A 1 132 ? -6.953 0.158 -10.504 1.00 94.06 132 TYR A C 1
ATOM 1040 O O . TYR A 1 132 ? -6.201 -0.497 -11.225 1.00 94.06 132 TYR A O 1
ATOM 1048 N N . GLY A 1 133 ? -7.513 -0.377 -9.415 1.00 93.81 133 GLY A N 1
ATOM 1049 C CA . GLY A 1 133 ? -7.363 -1.782 -9.038 1.00 93.81 133 GLY A CA 1
ATOM 1050 C C . GLY A 1 133 ? -5.912 -2.188 -8.770 1.00 93.81 133 GLY A C 1
ATOM 1051 O O . GLY A 1 133 ? -5.162 -1.482 -8.087 1.00 93.81 133 GLY A O 1
ATOM 1052 N N . LYS A 1 134 ? -5.512 -3.337 -9.321 1.00 93.56 134 LYS A N 1
ATOM 1053 C CA . LYS A 1 134 ? -4.170 -3.924 -9.186 1.00 93.56 134 LYS A CA 1
ATOM 1054 C C . LYS A 1 134 ? -3.047 -2.985 -9.634 1.00 93.56 134 LYS A C 1
ATOM 1056 O O . LYS A 1 134 ? -2.015 -2.934 -8.967 1.00 93.56 134 LYS A O 1
ATOM 1061 N N . ASN A 1 135 ? -3.275 -2.168 -10.663 1.00 92.94 135 ASN A N 1
ATOM 1062 C CA . ASN A 1 135 ? -2.282 -1.205 -11.159 1.00 92.94 135 ASN A CA 1
ATOM 1063 C C . ASN A 1 135 ? -1.938 -0.139 -10.106 1.00 92.94 135 ASN A C 1
ATOM 1065 O O . ASN A 1 135 ? -0.786 0.278 -9.988 1.00 92.94 135 ASN A O 1
ATOM 1069 N N . ALA A 1 136 ? -2.915 0.284 -9.291 1.00 94.88 136 ALA A N 1
ATOM 1070 C CA . ALA A 1 136 ? -2.637 1.197 -8.181 1.00 94.88 136 ALA A CA 1
ATOM 1071 C C . ALA A 1 136 ? -1.786 0.541 -7.095 1.00 94.88 136 ALA A C 1
ATOM 1073 O O . ALA A 1 136 ? -0.898 1.190 -6.543 1.00 94.88 136 ALA A O 1
ATOM 1074 N N . VAL A 1 137 ? -2.038 -0.734 -6.796 1.00 94.31 137 VAL A N 1
ATOM 1075 C CA . VAL A 1 137 ? -1.221 -1.485 -5.838 1.00 94.31 137 VAL A CA 1
ATOM 1076 C C . VAL A 1 137 ? 0.214 -1.589 -6.348 1.00 94.31 137 VAL A C 1
ATOM 1078 O O . VAL A 1 137 ? 1.135 -1.308 -5.588 1.00 94.31 137 VAL A O 1
ATOM 1081 N N . GLU A 1 138 ? 0.408 -1.908 -7.629 1.00 92.50 138 GLU A N 1
ATOM 1082 C CA . GLU A 1 138 ? 1.735 -1.974 -8.251 1.00 92.50 138 GLU A CA 1
ATOM 1083 C C . GLU A 1 138 ? 2.506 -0.662 -8.078 1.00 92.50 138 GLU A C 1
ATOM 1085 O O . GLU A 1 138 ? 3.619 -0.659 -7.552 1.00 92.50 138 GLU A O 1
ATOM 1090 N N . ALA A 1 139 ? 1.875 0.463 -8.430 1.00 92.69 139 ALA A N 1
ATOM 1091 C CA . ALA A 1 139 ? 2.478 1.786 -8.314 1.00 92.69 139 ALA A CA 1
ATOM 1092 C C . ALA A 1 139 ? 2.852 2.138 -6.864 1.00 92.69 139 ALA A C 1
ATOM 1094 O O . ALA A 1 139 ? 3.924 2.685 -6.622 1.00 92.69 139 ALA A O 1
ATOM 1095 N N . LEU A 1 140 ? 1.992 1.809 -5.895 1.00 92.94 140 LEU A N 1
ATOM 1096 C CA . LEU A 1 140 ? 2.207 2.111 -4.474 1.00 92.94 140 LEU A CA 1
ATOM 1097 C C . LEU A 1 140 ? 3.256 1.210 -3.804 1.00 92.94 140 LEU A C 1
ATOM 1099 O O . LEU A 1 140 ? 3.777 1.558 -2.745 1.00 92.94 140 LEU A O 1
ATOM 1103 N N . LEU A 1 141 ? 3.574 0.049 -4.382 1.00 91.25 141 LEU A N 1
ATOM 1104 C CA . LEU A 1 141 ? 4.619 -0.838 -3.861 1.00 91.25 141 LEU A CA 1
ATOM 1105 C C . LEU A 1 141 ? 6.031 -0.378 -4.217 1.00 91.25 141 LEU A C 1
ATOM 1107 O O . LEU A 1 141 ? 6.991 -0.864 -3.597 1.00 91.25 141 LEU A O 1
ATOM 1111 N N . VAL A 1 142 ? 6.154 0.512 -5.202 1.00 88.81 142 VAL A N 1
ATOM 1112 C CA . VAL A 1 142 ? 7.424 1.089 -5.623 1.00 88.81 142 VAL A CA 1
ATOM 1113 C C . VAL A 1 142 ? 7.926 2.051 -4.538 1.00 88.81 142 VAL A C 1
ATOM 1115 O O . VAL A 1 142 ? 7.216 2.990 -4.168 1.00 88.81 142 VAL A O 1
ATOM 1118 N N . PRO A 1 143 ? 9.153 1.861 -4.017 1.00 84.44 143 PRO A N 1
ATOM 1119 C CA . PRO A 1 143 ? 9.728 2.774 -3.035 1.00 84.44 143 PRO A CA 1
ATOM 1120 C C . PRO A 1 143 ? 9.738 4.225 -3.535 1.00 84.44 143 PRO A C 1
ATOM 1122 O O . PRO A 1 143 ? 10.109 4.495 -4.674 1.00 84.44 143 PRO A O 1
ATOM 1125 N N . GLY A 1 144 ? 9.340 5.164 -2.674 1.00 85.19 144 GLY A N 1
ATOM 1126 C CA . GLY A 1 144 ? 9.300 6.594 -3.002 1.00 85.19 144 GLY A CA 1
ATOM 1127 C C . GLY A 1 144 ? 8.051 7.058 -3.762 1.00 85.19 144 GLY A C 1
ATOM 1128 O O . GLY A 1 144 ? 7.875 8.263 -3.943 1.00 85.19 144 GLY A O 1
ATOM 1129 N N . ILE A 1 145 ? 7.148 6.152 -4.156 1.00 89.81 145 ILE A N 1
ATOM 1130 C CA . ILE A 1 145 ? 5.871 6.520 -4.778 1.00 89.81 145 ILE A CA 1
ATOM 1131 C C . ILE A 1 145 ? 4.776 6.608 -3.710 1.00 89.81 145 ILE A C 1
ATOM 1133 O O . ILE A 1 145 ? 4.241 5.611 -3.237 1.00 89.81 145 ILE A O 1
ATOM 1137 N N . GLY A 1 146 ? 4.425 7.840 -3.335 1.00 90.81 146 GLY A N 1
ATOM 1138 C CA . GLY A 1 146 ? 3.262 8.126 -2.490 1.00 90.81 146 GLY A CA 1
ATOM 1139 C C . GLY A 1 146 ? 1.954 8.254 -3.289 1.00 90.81 146 GLY A C 1
ATOM 1140 O O . GLY A 1 146 ? 1.984 8.278 -4.522 1.00 90.81 146 GLY A O 1
ATOM 1141 N N . PRO A 1 147 ? 0.803 8.436 -2.615 1.00 93.69 147 PRO A N 1
ATOM 1142 C CA . PRO A 1 147 ? -0.508 8.527 -3.266 1.00 93.69 147 PRO A CA 1
ATOM 1143 C C . PRO A 1 147 ? -0.582 9.643 -4.319 1.00 93.69 147 PRO A C 1
ATOM 1145 O O . PRO A 1 147 ? -1.097 9.431 -5.412 1.00 93.69 147 PRO A O 1
ATOM 1148 N N . THR A 1 148 ? 0.004 10.811 -4.052 1.00 94.00 148 THR A N 1
ATOM 1149 C CA . THR A 1 148 ? 0.003 11.937 -5.000 1.00 94.00 148 THR A CA 1
ATOM 1150 C C . THR A 1 148 ? 0.779 11.628 -6.282 1.00 94.00 148 THR A C 1
ATOM 1152 O O . THR A 1 148 ? 0.361 12.005 -7.375 1.00 94.00 148 THR A O 1
ATOM 1155 N N . VAL A 1 149 ? 1.922 10.944 -6.161 1.00 93.75 149 VAL A N 1
ATOM 1156 C CA . VAL A 1 149 ? 2.751 10.566 -7.315 1.00 93.75 149 VAL A CA 1
ATOM 1157 C C . VAL A 1 149 ? 2.078 9.433 -8.084 1.00 93.75 149 VAL A C 1
ATOM 1159 O O . VAL A 1 149 ? 1.947 9.530 -9.303 1.00 93.75 149 VAL A O 1
ATOM 1162 N N . ALA A 1 150 ? 1.574 8.418 -7.375 1.00 93.69 150 ALA A N 1
ATOM 1163 C CA . ALA A 1 150 ? 0.824 7.315 -7.964 1.00 93.69 150 ALA A CA 1
ATOM 1164 C C . ALA A 1 150 ? -0.376 7.825 -8.772 1.00 93.69 150 ALA A C 1
ATOM 1166 O O . ALA A 1 150 ? -0.538 7.435 -9.922 1.00 93.69 150 ALA A O 1
ATOM 1167 N N . GLN A 1 151 ? -1.156 8.768 -8.233 1.00 94.62 151 GLN A N 1
ATOM 1168 C CA . GLN A 1 151 ? -2.288 9.366 -8.943 1.00 94.62 151 GLN A CA 1
ATOM 1169 C C . GLN A 1 151 ? -1.880 9.975 -10.291 1.00 94.62 151 GLN A C 1
ATOM 1171 O O . GLN A 1 151 ? -2.548 9.742 -11.294 1.00 94.62 151 GLN A O 1
ATOM 1176 N N . ARG A 1 152 ? -0.774 10.731 -10.331 1.00 92.12 152 ARG A N 1
ATOM 1177 C CA . ARG A 1 152 ? -0.280 11.366 -11.566 1.00 92.12 152 ARG A CA 1
ATOM 1178 C C . ARG A 1 152 ? 0.174 10.346 -12.604 1.00 92.12 152 ARG A C 1
ATOM 1180 O O . ARG A 1 152 ? -0.029 10.570 -13.792 1.00 92.12 152 ARG A O 1
ATOM 1187 N N . VAL A 1 153 ? 0.825 9.268 -12.169 1.00 92.06 153 VAL A N 1
ATOM 1188 C CA . VAL A 1 153 ? 1.296 8.202 -13.065 1.00 92.06 153 VAL A CA 1
ATOM 1189 C C . VAL A 1 153 ? 0.111 7.407 -13.6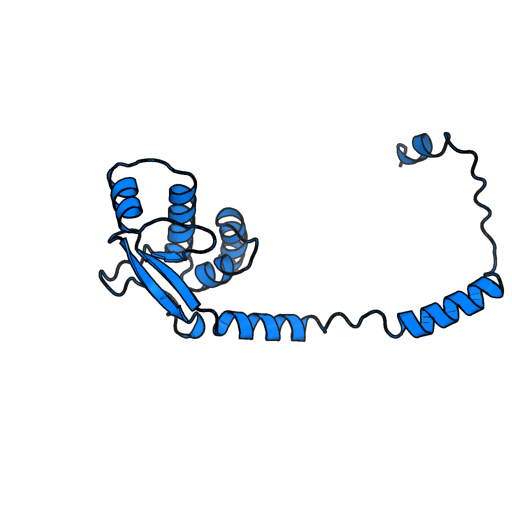09 1.00 92.06 153 VAL A C 1
ATOM 1191 O O . VAL A 1 153 ? 0.003 7.227 -14.817 1.00 92.06 153 VAL A O 1
ATOM 1194 N N . LEU A 1 154 ? -0.813 7.003 -12.737 1.00 92.06 154 LEU A N 1
ATOM 1195 C CA . LEU A 1 154 ? -1.987 6.209 -13.101 1.00 92.06 154 LEU A CA 1
ATOM 1196 C C . LEU A 1 154 ? -2.951 6.978 -14.013 1.00 92.06 154 LEU A C 1
ATOM 1198 O O . LEU A 1 154 ? -3.465 6.403 -14.967 1.00 92.06 154 LEU A O 1
ATOM 1202 N N . ALA A 1 155 ? -3.125 8.285 -13.798 1.00 91.06 155 ALA A N 1
ATOM 1203 C CA . ALA A 1 155 ? -3.969 9.118 -14.657 1.00 91.06 155 ALA A CA 1
ATOM 1204 C C . ALA A 1 155 ? -3.480 9.173 -16.116 1.00 91.06 155 ALA A C 1
ATOM 1206 O O . ALA A 1 155 ? -4.286 9.309 -17.032 1.00 91.06 155 ALA A O 1
ATOM 1207 N N . LYS A 1 156 ? -2.166 9.044 -16.350 1.00 88.94 156 LYS A N 1
ATOM 1208 C CA . LYS A 1 156 ? -1.607 8.969 -17.709 1.00 88.94 156 LYS A CA 1
ATOM 1209 C C . LYS A 1 156 ? -1.887 7.626 -18.379 1.00 88.94 156 LYS A C 1
ATOM 1211 O O . LYS A 1 156 ? -1.972 7.585 -19.597 1.00 88.94 156 LYS A O 1
ATOM 1216 N N . LEU A 1 157 ? -2.027 6.554 -17.597 1.00 80.56 157 LEU A N 1
ATOM 1217 C CA . LEU A 1 157 ? -2.336 5.217 -18.108 1.00 80.56 157 LEU A CA 1
ATOM 1218 C C . LEU A 1 157 ? -3.808 5.074 -18.509 1.00 80.56 157 LEU A C 1
ATOM 1220 O O . LEU A 1 157 ? -4.102 4.315 -19.417 1.00 80.56 157 LEU A O 1
ATOM 1224 N N . SER A 1 158 ? -4.730 5.791 -17.858 1.00 69.19 158 SER A N 1
ATOM 1225 C CA . SER A 1 158 ? -6.161 5.758 -18.206 1.00 69.19 158 SER A CA 1
ATOM 1226 C C . SER A 1 158 ? -6.540 6.612 -19.421 1.00 69.19 158 SER A C 1
ATOM 1228 O O . SER A 1 158 ? -7.672 6.532 -19.883 1.00 69.19 158 SER A O 1
ATOM 1230 N N . LEU A 1 159 ? -5.632 7.472 -19.890 1.00 58.94 159 LEU A N 1
ATOM 12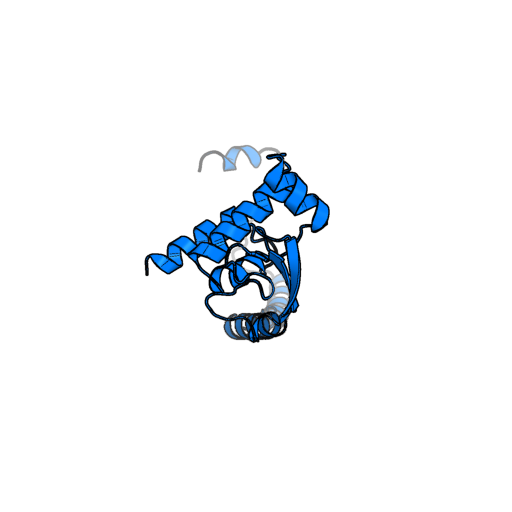31 C CA . LEU A 1 159 ? -5.830 8.371 -21.035 1.00 58.94 159 LEU A CA 1
ATOM 1232 C C . LEU A 1 159 ? -5.170 7.845 -22.326 1.00 58.94 159 LEU A C 1
ATOM 1234 O O . LEU A 1 159 ? -5.062 8.602 -23.291 1.00 58.94 159 LEU A O 1
ATOM 1238 N N . GLY A 1 160 ? -4.695 6.595 -22.324 1.00 40.34 160 GLY A N 1
ATOM 1239 C CA . GLY A 1 160 ? -4.009 5.943 -23.441 1.00 40.34 160 GLY A CA 1
ATOM 1240 C C . GLY A 1 160 ? -4.727 4.694 -23.918 1.00 40.34 160 GLY A C 1
ATOM 1241 O O . GLY A 1 160 ? -5.363 4.028 -23.071 1.00 40.34 160 GLY A O 1
#

Radius of gyration: 26.13 Å; chains: 1; bounding box: 69×51×44 Å

Foldseek 3Di:
DPPPVVPPPPDDDDDDDDPDDDPVVVVVVVVVVVVVVPPPPPDPVVVVVVVVVVVQQQDWWWKAALAQLDIDIDRLVPADQQHADPPPRHSQMATCPPADDHSVVSNVCSVVVPDDPRNVQRNLLSVQCNVRNSLSVSQSVDPPRGSVNSVVVVVVVVVD

Secondary structure (DSSP, 8-state):
-TTSTTTGGGS-------SS--HHHHHHHHHHHHHHHTS-----HHHHHHHHHHHHHT-EEEEEETTT--EEEEEGGG--SS---TTT--S-EEE-SS----HHHHHHHHHTT---HHHHHHHHHHHHHHHHTHHHHHHHHSTT--HHHHHHHHHHHTT-